Protein AF-A0A1J4SZ22-F1 (afdb_monomer_lite)

Foldseek 3Di:
DDDDDDDPPDPPPPPPPPPPPPPF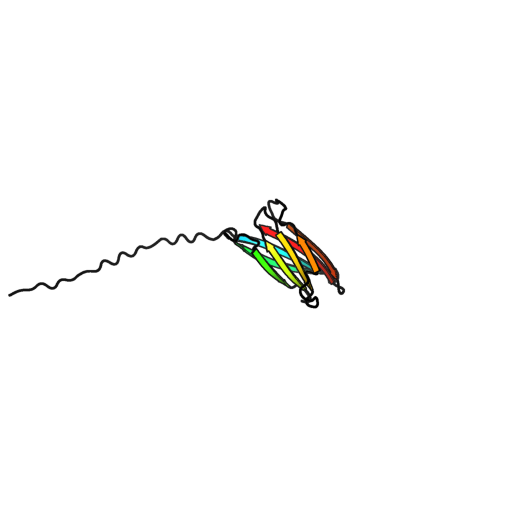DKKKKKKWKAFPVVRDIDIDIDIGGQPDPDPAWDKDWDAHPVRQKIKIWTHPHQQQAIKIFIDGPPPPPDGPWIWDPRRGGDNKHKTWTWDDDPNTTMIMIMTMD

Sequence (129 aa):
MRKIIGFSGFVLVFFTGTVFAFKAKTAKCEVTIEDVLKGTSSRIIHEFSLKSREIGAQKKNFKLPGGDYDCTLSFFGLRRGTALSCEYKQSLGEIFFQSDRSTIKEKKPVNNLSFRHKGAFMNIQTSCR

Secondary structure (DSSP, 8-state):
-------------------------EEEEEEEEEETTTTEEEEEEEEEETT---SS-EEEEEE-TTS-EEEEEEEEETTTEEEEEEEETTSSS-EEEEEE-TT---SS-EEEEEEEETTEEEEEEEEE-

Radius of gyration: 25.48 Å; chains: 1; bounding box: 75×73×34 Å

Structure (mmCIF, N/CA/C/O backbone):
data_AF-A0A1J4SZ22-F1
#
_entry.id   AF-A0A1J4SZ22-F1
#
loop_
_atom_site.group_PDB
_atom_site.id
_atom_site.type_symbol
_atom_site.label_atom_id
_atom_site.label_alt_id
_atom_site.label_comp_id
_atom_site.label_asym_id
_atom_site.label_entity_id
_atom_site.label_seq_id
_atom_site.pdbx_PDB_ins_code
_atom_site.Cartn_x
_atom_site.Cartn_y
_atom_site.Cartn_z
_atom_site.occupancy
_atom_site.B_iso_or_equiv
_atom_site.auth_seq_id
_atom_site.auth_comp_id
_atom_site.auth_asym_id
_atom_site.auth_atom_id
_atom_site.pdbx_PDB_model_num
ATOM 1 N N . MET A 1 1 ? 56.906 -63.221 -16.262 1.00 39.19 1 MET A N 1
ATOM 2 C CA . MET A 1 1 ? 57.796 -62.044 -16.141 1.00 39.19 1 MET A CA 1
ATOM 3 C C . MET A 1 1 ? 56.948 -60.777 -16.244 1.00 39.19 1 MET A C 1
ATOM 5 O O . MET A 1 1 ? 56.157 -60.718 -17.165 1.00 39.19 1 MET A O 1
ATOM 9 N N . ARG A 1 2 ? 57.125 -59.839 -15.290 1.00 36.34 2 ARG A N 1
ATOM 10 C CA . ARG A 1 2 ? 56.856 -58.369 -15.297 1.00 36.34 2 ARG A CA 1
ATOM 11 C C . ARG A 1 2 ? 55.458 -57.867 -15.741 1.00 36.34 2 ARG A C 1
ATOM 13 O O . ARG A 1 2 ? 55.063 -58.067 -16.874 1.00 36.34 2 ARG A O 1
ATOM 20 N N . LYS A 1 3 ? 54.677 -57.300 -14.796 1.00 40.25 3 LYS A N 1
ATOM 21 C CA . LYS A 1 3 ? 54.350 -55.850 -14.610 1.00 40.25 3 LYS A CA 1
ATOM 22 C C . LYS A 1 3 ? 53.708 -55.217 -15.860 1.00 40.25 3 LYS A C 1
ATOM 24 O O . LYS A 1 3 ? 54.296 -55.272 -16.924 1.00 40.25 3 LYS A O 1
ATOM 29 N N . ILE A 1 4 ? 52.537 -54.584 -15.761 1.00 51.53 4 ILE A N 1
ATOM 30 C CA . ILE A 1 4 ? 52.399 -53.152 -15.430 1.00 51.53 4 ILE A CA 1
ATOM 31 C C . ILE A 1 4 ? 51.003 -52.884 -14.834 1.00 51.53 4 ILE A C 1
ATOM 33 O O . ILE A 1 4 ? 49.987 -53.307 -15.375 1.00 51.53 4 ILE A O 1
ATOM 37 N N . ILE A 1 5 ? 50.985 -52.160 -13.714 1.00 51.44 5 ILE A N 1
ATOM 38 C CA . ILE A 1 5 ? 49.801 -51.602 -13.055 1.00 51.44 5 ILE A CA 1
ATOM 39 C C . ILE A 1 5 ? 49.463 -50.298 -13.787 1.00 51.44 5 ILE A C 1
ATOM 41 O O . ILE A 1 5 ? 50.261 -49.362 -13.766 1.00 51.44 5 ILE A O 1
ATOM 45 N N . GLY A 1 6 ? 48.311 -50.243 -14.453 1.00 40.38 6 GLY A N 1
ATOM 46 C CA . GLY A 1 6 ? 47.796 -49.025 -15.076 1.00 40.38 6 GLY A CA 1
ATOM 47 C C . GLY A 1 6 ? 47.039 -48.182 -14.055 1.00 40.38 6 GLY A C 1
ATOM 48 O O . GLY A 1 6 ? 45.864 -48.422 -13.802 1.00 40.38 6 GLY A O 1
ATOM 49 N N . PHE A 1 7 ? 47.713 -47.199 -13.459 1.00 49.28 7 PHE A N 1
ATOM 50 C CA . PHE A 1 7 ? 47.064 -46.120 -12.716 1.00 49.28 7 PHE A CA 1
ATOM 51 C C . PHE A 1 7 ? 46.382 -45.174 -13.717 1.00 49.28 7 PHE A C 1
ATOM 53 O O . PHE A 1 7 ? 47.028 -44.297 -14.289 1.00 49.28 7 PHE A O 1
ATOM 60 N N . SER A 1 8 ? 45.075 -45.328 -13.936 1.00 49.03 8 SER A N 1
ATOM 61 C CA . SER A 1 8 ? 44.267 -44.283 -14.575 1.00 49.03 8 SER A CA 1
ATOM 62 C C . SER A 1 8 ? 43.996 -43.179 -13.556 1.00 49.03 8 SER A C 1
ATOM 64 O O . SER A 1 8 ? 43.037 -43.232 -12.790 1.00 49.03 8 SER A O 1
ATOM 66 N N . GLY A 1 9 ? 44.879 -42.181 -13.534 1.00 46.62 9 GLY A N 1
ATOM 67 C CA . GLY A 1 9 ? 44.643 -40.918 -12.844 1.00 46.62 9 GLY A CA 1
ATOM 68 C C . GLY A 1 9 ? 43.490 -40.173 -13.511 1.00 46.62 9 GLY A C 1
ATOM 69 O O . GLY A 1 9 ? 43.627 -39.667 -14.622 1.00 46.62 9 GLY A O 1
ATOM 70 N N . PHE A 1 10 ? 42.343 -40.121 -12.839 1.00 52.19 10 PHE A N 1
ATOM 71 C CA . PHE A 1 10 ? 41.221 -39.280 -13.234 1.00 52.19 10 PHE A CA 1
ATOM 72 C C . PHE A 1 10 ? 41.565 -37.835 -12.844 1.00 52.19 10 PHE A C 1
ATOM 74 O O . PHE A 1 10 ? 41.549 -37.478 -11.666 1.00 52.19 10 PHE A O 1
ATOM 81 N N . VAL A 1 11 ? 41.951 -37.008 -13.817 1.00 49.25 11 VAL A N 1
ATOM 82 C CA . VAL A 1 11 ? 42.181 -35.574 -13.598 1.00 49.25 11 VAL A CA 1
ATOM 83 C C . VAL A 1 11 ? 40.818 -34.911 -13.410 1.00 49.25 11 VAL A C 1
ATOM 85 O O . VAL A 1 11 ? 40.078 -34.690 -14.366 1.00 49.25 11 VAL A O 1
ATOM 88 N N . LEU A 1 12 ? 40.468 -34.622 -12.157 1.00 43.69 12 LEU A N 1
ATOM 89 C CA . LEU A 1 12 ? 39.279 -33.854 -11.806 1.00 43.69 12 LEU A CA 1
ATOM 90 C C . LEU A 1 12 ? 39.544 -32.383 -12.155 1.00 43.69 12 LEU A C 1
ATOM 92 O O . LEU A 1 12 ? 40.172 -31.647 -11.394 1.00 43.69 12 LEU A O 1
ATOM 96 N N . VAL A 1 13 ? 39.102 -31.955 -13.337 1.00 54.78 13 VAL A N 1
ATOM 97 C CA . VAL A 1 13 ? 39.085 -30.537 -13.706 1.00 54.78 13 VAL A CA 1
ATOM 98 C C . VAL A 1 13 ? 37.987 -29.867 -12.883 1.00 54.78 13 VAL A C 1
ATOM 100 O O . VAL A 1 13 ? 36.814 -29.871 -13.252 1.00 54.78 13 VAL A O 1
ATOM 103 N N . PHE A 1 14 ? 38.367 -29.306 -11.736 1.00 46.22 14 PHE A N 1
ATOM 104 C CA . PHE A 1 14 ? 37.533 -28.355 -11.016 1.00 46.22 14 PHE A CA 1
ATOM 105 C C . PHE A 1 14 ? 37.430 -27.091 -11.870 1.00 46.22 14 PHE A C 1
ATOM 107 O O . PHE A 1 14 ? 38.270 -26.197 -11.790 1.00 46.22 14 PHE A O 1
ATOM 114 N N . PHE A 1 15 ? 36.391 -27.014 -12.700 1.00 53.41 15 PHE A N 1
ATOM 115 C CA . PHE A 1 15 ? 35.911 -25.732 -13.190 1.00 53.41 15 PHE A CA 1
ATOM 116 C C . PHE A 1 15 ? 35.435 -24.947 -11.969 1.00 53.41 15 PHE A C 1
ATOM 118 O O . PHE A 1 15 ? 34.303 -25.097 -11.508 1.00 53.41 15 PHE A O 1
ATOM 125 N N . THR A 1 16 ? 36.319 -24.119 -11.418 1.00 52.81 16 THR A N 1
ATOM 126 C CA . THR A 1 16 ? 35.964 -23.036 -10.508 1.00 52.81 16 THR A CA 1
ATOM 127 C C . THR A 1 16 ? 35.185 -22.009 -11.319 1.00 52.81 16 THR A C 1
ATOM 129 O O . THR A 1 16 ? 35.689 -20.968 -11.730 1.00 52.81 16 THR A O 1
ATOM 132 N N . GLY A 1 17 ? 33.927 -22.347 -11.611 1.00 52.25 17 GLY A N 1
ATOM 133 C CA . GLY A 1 17 ? 32.962 -21.414 -12.150 1.00 52.25 17 GLY A CA 1
ATOM 134 C C . GLY A 1 17 ? 32.877 -20.255 -11.174 1.00 52.25 17 GLY A C 1
ATOM 135 O O . GLY A 1 17 ? 32.339 -20.390 -10.077 1.00 52.25 17 GLY A O 1
ATOM 136 N N . THR A 1 18 ? 33.457 -19.124 -11.555 1.00 53.22 18 THR A N 1
ATOM 137 C CA . THR A 1 18 ? 33.239 -17.843 -10.907 1.00 53.22 18 THR A CA 1
ATOM 138 C C . THR A 1 18 ? 31.755 -17.542 -11.043 1.00 53.22 18 THR A C 1
ATOM 140 O O . THR A 1 18 ? 31.279 -17.024 -12.052 1.00 53.22 18 THR A O 1
ATOM 143 N N . VAL A 1 19 ? 30.986 -17.940 -10.029 1.00 55.50 19 VAL A N 1
ATOM 144 C CA . VAL A 1 19 ? 29.582 -17.571 -9.906 1.00 55.50 19 VAL A CA 1
ATOM 145 C C . VAL A 1 19 ? 29.579 -16.068 -9.671 1.00 55.50 19 VAL A C 1
ATOM 147 O O . VAL A 1 19 ? 29.681 -15.595 -8.541 1.00 55.50 19 VAL A O 1
ATOM 150 N N . PHE A 1 20 ? 29.525 -15.295 -10.755 1.00 50.59 20 PHE A N 1
ATOM 151 C CA . PHE A 1 20 ? 29.211 -13.880 -10.691 1.00 50.59 20 PHE A CA 1
ATOM 152 C C . PHE A 1 20 ? 27.820 -13.781 -10.069 1.00 50.59 20 PHE A C 1
ATOM 154 O O . PHE A 1 20 ? 26.799 -13.932 -10.740 1.00 50.59 20 PHE A O 1
ATOM 161 N N . ALA A 1 21 ? 27.777 -13.575 -8.753 1.00 51.88 21 ALA A N 1
ATOM 162 C CA . ALA A 1 21 ? 26.568 -13.271 -8.016 1.00 51.88 21 ALA A CA 1
ATOM 163 C C . ALA A 1 21 ? 26.084 -11.890 -8.473 1.00 51.88 21 ALA A C 1
ATOM 165 O O . ALA A 1 21 ? 26.355 -10.862 -7.852 1.00 51.88 21 ALA A O 1
ATOM 166 N N . PHE A 1 22 ? 25.392 -11.847 -9.611 1.00 58.41 22 PHE A N 1
ATOM 167 C CA . PHE A 1 22 ? 24.721 -10.653 -10.091 1.00 58.41 22 PHE A CA 1
ATOM 168 C C . PHE A 1 22 ? 23.612 -10.308 -9.099 1.00 58.41 22 PHE A C 1
ATOM 170 O O . PHE A 1 22 ? 22.475 -10.750 -9.285 1.00 58.41 22 PHE A O 1
ATOM 177 N N . LYS A 1 23 ? 23.918 -9.494 -8.074 1.00 59.91 23 LYS A N 1
ATOM 178 C CA . LYS A 1 23 ? 22.909 -8.933 -7.164 1.00 59.91 23 LYS A CA 1
ATOM 179 C C . LYS A 1 23 ? 21.722 -8.461 -8.002 1.00 59.91 23 LYS A C 1
ATOM 181 O O . LYS A 1 23 ? 21.862 -7.658 -8.935 1.00 59.91 23 LYS A O 1
ATOM 186 N N . ALA A 1 24 ? 20.562 -9.063 -7.763 1.00 69.00 24 ALA A N 1
ATOM 187 C CA . ALA A 1 24 ? 19.344 -8.639 -8.422 1.00 69.00 24 ALA A CA 1
ATOM 188 C C . ALA A 1 24 ? 19.084 -7.192 -8.003 1.00 69.00 24 ALA A C 1
ATOM 190 O O . ALA A 1 24 ? 19.152 -6.866 -6.821 1.00 69.00 24 ALA A O 1
ATOM 191 N N . LYS A 1 25 ? 18.857 -6.308 -8.980 1.00 85.12 25 LYS A N 1
ATOM 192 C CA . LYS A 1 25 ? 18.465 -4.937 -8.665 1.00 85.12 25 LYS A CA 1
ATOM 193 C C . LYS A 1 25 ? 17.073 -5.011 -8.038 1.00 85.12 25 LYS A C 1
ATOM 195 O O . LYS A 1 25 ? 16.195 -5.657 -8.614 1.00 85.12 25 LYS A O 1
ATOM 200 N N . THR A 1 26 ? 16.887 -4.382 -6.887 1.00 90.19 26 THR A N 1
ATOM 201 C CA . THR A 1 26 ? 15.594 -4.298 -6.204 1.00 90.19 26 THR A CA 1
ATOM 202 C C . THR A 1 26 ? 15.106 -2.854 -6.183 1.00 90.19 26 THR A C 1
ATOM 204 O O . THR A 1 26 ? 15.912 -1.926 -6.210 1.00 90.19 26 THR A O 1
ATOM 207 N N . ALA A 1 27 ? 13.788 -2.677 -6.176 1.00 91.12 27 ALA A N 1
ATOM 208 C CA . ALA A 1 27 ? 13.138 -1.424 -5.823 1.00 91.12 27 ALA A CA 1
ATOM 209 C C . ALA A 1 27 ? 12.684 -1.504 -4.368 1.00 91.12 27 ALA A C 1
ATOM 211 O O . ALA A 1 27 ? 12.167 -2.535 -3.930 1.00 91.12 27 ALA A O 1
ATOM 212 N N . LYS A 1 28 ? 12.858 -0.412 -3.628 1.00 95.06 28 LYS A N 1
ATOM 213 C CA . LYS A 1 28 ? 12.358 -0.266 -2.262 1.00 95.06 28 LYS A CA 1
ATOM 214 C C . LYS A 1 28 ? 11.146 0.644 -2.290 1.00 95.06 28 LYS A C 1
ATOM 216 O O . LYS A 1 28 ? 11.267 1.818 -2.633 1.00 95.06 28 LYS A O 1
ATOM 221 N N . CYS A 1 29 ? 10.001 0.093 -1.918 1.00 94.94 29 CYS A N 1
ATOM 222 C CA . CYS A 1 29 ? 8.762 0.827 -1.752 1.00 94.94 29 CYS A CA 1
ATOM 223 C C . CYS A 1 29 ? 8.480 1.018 -0.268 1.00 94.94 29 CYS A C 1
ATOM 225 O O . CYS A 1 29 ? 8.353 0.059 0.491 1.00 94.94 29 CYS A O 1
ATOM 227 N N . GLU A 1 30 ? 8.396 2.269 0.137 1.00 97.50 30 GLU A N 1
ATOM 228 C CA . GLU A 1 30 ? 7.974 2.671 1.467 1.00 97.50 30 GLU A CA 1
ATOM 229 C C . GLU A 1 30 ? 6.468 2.884 1.474 1.00 97.50 30 GLU A C 1
ATOM 231 O O . GLU A 1 30 ? 5.946 3.509 0.554 1.00 97.50 30 GLU A O 1
ATOM 236 N N . VAL A 1 31 ? 5.796 2.362 2.496 1.00 97.62 31 VAL A N 1
ATOM 237 C CA . VAL A 1 31 ? 4.381 2.581 2.789 1.00 97.62 31 VAL A CA 1
ATOM 238 C C . VAL A 1 31 ? 4.297 3.314 4.120 1.00 97.62 31 VAL A C 1
ATOM 240 O O . VAL A 1 31 ? 4.710 2.775 5.146 1.00 97.62 31 VAL A O 1
ATOM 243 N N . THR A 1 32 ? 3.762 4.524 4.105 1.00 97.50 32 THR A N 1
ATOM 244 C CA . THR A 1 32 ? 3.472 5.319 5.297 1.00 97.50 32 THR A CA 1
ATOM 245 C C . THR A 1 32 ? 1.974 5.285 5.533 1.00 97.50 32 THR A C 1
ATOM 247 O O . THR A 1 32 ? 1.199 5.539 4.614 1.00 97.50 32 THR A O 1
ATOM 250 N N . ILE A 1 33 ? 1.573 4.943 6.752 1.00 97.44 33 ILE A N 1
ATOM 251 C CA . ILE A 1 33 ? 0.177 4.810 7.161 1.00 97.44 33 ILE A CA 1
ATOM 252 C C . ILE A 1 33 ? -0.046 5.748 8.336 1.00 97.44 33 ILE A C 1
ATOM 254 O O . ILE A 1 33 ? 0.637 5.638 9.353 1.00 97.44 33 ILE A O 1
ATOM 258 N N . GLU A 1 34 ? -1.012 6.639 8.209 1.00 96.81 34 GLU A N 1
ATOM 259 C CA . GLU A 1 34 ? -1.436 7.566 9.247 1.00 96.81 34 GLU A CA 1
ATOM 260 C C . GLU A 1 34 ? -2.903 7.293 9.597 1.00 96.81 34 GLU A C 1
ATOM 262 O O . GLU A 1 34 ? -3.767 7.285 8.720 1.00 96.81 34 GLU A O 1
ATOM 267 N N . ASP A 1 35 ? -3.171 7.072 10.884 1.00 94.38 35 ASP A N 1
ATOM 268 C CA . ASP A 1 35 ? -4.517 7.113 11.459 1.00 94.38 35 ASP A CA 1
ATOM 269 C C . ASP A 1 35 ? -4.733 8.525 12.006 1.00 94.38 35 ASP A C 1
ATOM 271 O O . ASP A 1 35 ? -4.210 8.889 13.064 1.00 94.38 35 ASP A O 1
ATOM 275 N N . VAL A 1 36 ? -5.484 9.328 11.254 1.00 93.88 36 VAL A N 1
ATOM 276 C CA . VAL A 1 36 ? -5.678 10.759 11.520 1.00 93.88 36 VAL A CA 1
ATOM 277 C C . VAL A 1 36 ? -6.426 10.982 12.832 1.00 93.88 36 VAL A C 1
ATOM 279 O O . VAL A 1 36 ? -6.166 11.952 13.536 1.00 93.88 36 VAL A O 1
ATOM 282 N N . LEU A 1 37 ? -7.347 10.082 13.187 1.00 92.00 37 LEU A N 1
ATOM 283 C CA . LEU A 1 37 ? -8.161 10.233 14.395 1.00 92.00 37 LEU A CA 1
ATOM 284 C C . LEU A 1 37 ? -7.381 9.866 15.655 1.00 92.00 37 LEU A C 1
ATOM 286 O O . LEU A 1 37 ? -7.625 10.441 16.712 1.00 92.00 37 LEU A O 1
ATOM 290 N N . LYS A 1 38 ? -6.440 8.925 15.547 1.00 91.88 38 LYS A N 1
ATOM 291 C CA . LYS A 1 38 ? -5.579 8.526 16.668 1.00 91.88 38 LYS A CA 1
ATOM 292 C C . LYS A 1 38 ? -4.262 9.296 16.725 1.00 91.88 38 LYS A C 1
ATOM 294 O O . LYS A 1 38 ? -3.531 9.152 17.699 1.00 91.88 38 LYS A O 1
ATOM 299 N N . GLY A 1 39 ? -3.936 10.071 15.689 1.00 92.44 39 GLY A N 1
ATOM 300 C CA . GLY A 1 39 ? -2.656 10.769 15.571 1.00 92.44 39 GLY A CA 1
ATOM 301 C C . GLY A 1 39 ? -1.458 9.817 15.500 1.00 92.44 39 GLY A C 1
ATOM 302 O O . GLY A 1 39 ? -0.349 10.190 15.875 1.00 92.44 39 GLY A O 1
ATOM 303 N N . THR A 1 40 ? -1.668 8.570 15.069 1.00 93.12 40 THR A N 1
ATOM 304 C CA . THR A 1 40 ? -0.604 7.559 15.004 1.00 93.12 40 THR A CA 1
ATOM 305 C C . THR A 1 40 ? -0.108 7.389 13.580 1.00 93.12 40 THR A C 1
ATOM 307 O O . THR A 1 40 ? -0.911 7.294 12.653 1.00 93.12 40 THR A O 1
ATOM 310 N N . SER A 1 41 ? 1.208 7.259 13.414 1.00 94.62 41 SER A N 1
ATOM 311 C CA . SER A 1 41 ? 1.838 6.969 12.127 1.00 94.62 41 SER A CA 1
ATOM 312 C C . SER A 1 41 ? 2.694 5.708 12.207 1.00 94.62 41 SER A C 1
ATOM 314 O O . SER A 1 41 ? 3.337 5.434 13.221 1.00 94.62 41 SER 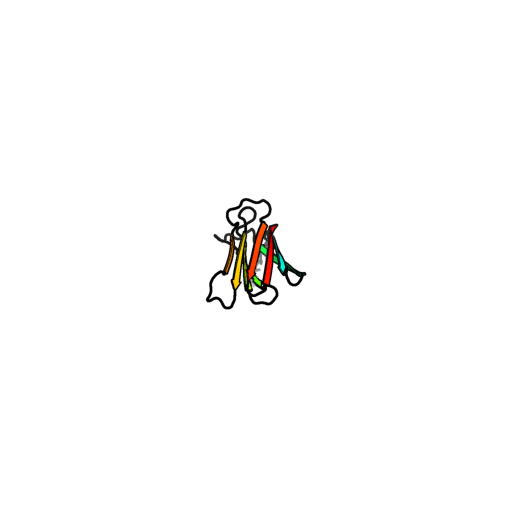A O 1
ATOM 316 N N . SER A 1 42 ? 2.704 4.931 11.130 1.00 95.12 42 SER A N 1
ATOM 317 C CA . SER A 1 42 ? 3.533 3.739 10.980 1.00 95.12 42 SER A CA 1
ATOM 318 C C . SER A 1 42 ? 4.128 3.667 9.579 1.00 95.12 42 SER A C 1
ATOM 320 O O . SER A 1 42 ? 3.602 4.244 8.625 1.00 95.12 42 SER A O 1
ATOM 322 N N . ARG A 1 43 ? 5.254 2.961 9.459 1.00 96.44 43 ARG A N 1
ATOM 323 C CA . ARG A 1 43 ? 6.012 2.844 8.215 1.00 96.44 43 ARG A CA 1
ATOM 324 C C . ARG A 1 43 ? 6.395 1.396 7.956 1.00 96.44 43 ARG A C 1
ATOM 326 O O . ARG A 1 43 ? 6.911 0.719 8.841 1.00 96.44 43 ARG A O 1
ATOM 333 N N . ILE A 1 44 ? 6.184 0.948 6.724 1.00 96.19 44 ILE A N 1
ATOM 334 C CA . ILE A 1 44 ? 6.497 -0.399 6.247 1.00 96.19 44 ILE A CA 1
ATOM 335 C C . ILE A 1 44 ? 7.386 -0.272 5.011 1.00 96.19 44 ILE A C 1
ATOM 337 O O . ILE A 1 44 ? 7.188 0.609 4.177 1.00 96.19 44 ILE A O 1
ATOM 341 N N . ILE A 1 45 ? 8.386 -1.144 4.885 1.00 97.06 45 ILE A N 1
ATOM 342 C CA . ILE A 1 45 ? 9.262 -1.186 3.712 1.00 97.06 45 ILE A CA 1
ATOM 343 C C . ILE A 1 45 ? 9.074 -2.526 3.009 1.00 97.06 45 ILE A C 1
ATOM 345 O O . ILE A 1 45 ? 9.229 -3.590 3.605 1.00 97.06 45 ILE A O 1
ATOM 349 N N . HIS A 1 46 ? 8.772 -2.460 1.718 1.00 96.25 46 HIS A N 1
ATOM 350 C CA . HIS A 1 46 ? 8.669 -3.605 0.831 1.00 96.25 46 HIS A CA 1
ATOM 351 C C . HIS A 1 46 ? 9.762 -3.552 -0.232 1.00 96.25 46 HIS A C 1
ATOM 353 O O . HIS A 1 46 ? 9.989 -2.518 -0.860 1.00 96.25 46 HIS A O 1
ATOM 359 N N . GLU A 1 47 ? 10.424 -4.683 -0.457 1.00 94.56 47 GLU A N 1
ATOM 360 C CA . GLU A 1 47 ? 11.394 -4.832 -1.539 1.00 94.56 47 GLU A CA 1
ATOM 361 C C . GLU A 1 47 ? 10.787 -5.644 -2.691 1.00 94.56 47 GLU A C 1
ATOM 363 O O . GLU A 1 47 ? 10.166 -6.692 -2.480 1.00 94.56 47 GLU A O 1
ATOM 368 N N . PHE A 1 48 ? 10.974 -5.140 -3.911 1.00 91.81 48 PHE A N 1
ATOM 369 C CA . PHE A 1 48 ? 10.499 -5.725 -5.163 1.00 91.81 48 PHE A CA 1
ATOM 370 C C . PHE A 1 48 ? 11.672 -6.001 -6.098 1.00 91.81 48 PHE A C 1
ATOM 372 O O . PHE A 1 48 ? 12.633 -5.234 -6.142 1.00 91.81 48 PHE A O 1
ATOM 379 N N . SER A 1 49 ? 11.606 -7.070 -6.886 1.00 89.69 49 SER A N 1
ATOM 380 C CA . SER A 1 49 ? 12.660 -7.393 -7.849 1.00 89.69 49 SER A CA 1
ATOM 381 C C . SER A 1 49 ? 12.474 -6.589 -9.136 1.00 89.69 49 SER A C 1
ATOM 383 O O . SER A 1 49 ? 11.425 -6.656 -9.767 1.00 89.69 49 SER A O 1
ATOM 385 N N . LEU A 1 50 ? 13.499 -5.864 -9.592 1.00 84.50 50 LEU A N 1
ATOM 386 C CA . LEU A 1 50 ? 13.458 -5.172 -10.892 1.00 84.50 50 LEU A CA 1
ATOM 387 C C . LEU A 1 50 ? 13.753 -6.100 -12.070 1.00 84.50 50 LEU A C 1
ATOM 389 O O . LEU A 1 50 ? 13.498 -5.742 -13.215 1.00 84.50 50 LEU A O 1
ATOM 393 N N . LYS A 1 51 ? 14.328 -7.274 -11.798 1.00 71.44 51 LYS A N 1
ATOM 394 C CA . LYS A 1 51 ? 14.686 -8.266 -12.819 1.00 71.44 51 LYS A CA 1
ATOM 395 C C . LYS A 1 51 ? 13.559 -9.256 -13.104 1.00 71.44 51 LYS A C 1
ATOM 397 O O . LYS A 1 51 ? 13.769 -10.178 -13.889 1.00 71.44 51 LYS A O 1
ATOM 402 N N . SER A 1 52 ? 12.410 -9.111 -12.444 1.00 60.81 52 SER A N 1
ATOM 403 C CA . SER A 1 52 ? 11.302 -10.032 -12.651 1.00 60.81 52 SER A CA 1
ATOM 404 C C . SER A 1 52 ? 10.857 -9.969 -14.114 1.00 60.81 52 SER A C 1
ATOM 406 O O . SER A 1 52 ? 10.428 -8.921 -14.592 1.00 60.81 52 SER A O 1
ATOM 408 N N . ARG A 1 53 ? 10.990 -11.092 -14.833 1.00 59.72 53 ARG A N 1
ATOM 409 C CA . ARG A 1 53 ? 10.364 -11.302 -16.150 1.00 59.72 53 ARG A CA 1
ATOM 410 C C . ARG A 1 53 ? 8.847 -11.506 -16.022 1.00 59.72 53 ARG A C 1
ATOM 412 O O . ARG A 1 53 ? 8.209 -11.846 -17.012 1.00 59.72 53 ARG A O 1
ATOM 419 N N . GLU A 1 54 ? 8.278 -11.353 -14.822 1.00 60.12 54 GLU A N 1
ATOM 420 C CA . GLU A 1 54 ? 6.843 -11.474 -14.603 1.00 60.12 54 GLU A CA 1
ATOM 421 C C . GLU A 1 54 ? 6.091 -10.476 -15.478 1.00 60.12 54 GLU A C 1
ATOM 423 O O . GLU A 1 54 ? 6.272 -9.257 -15.414 1.00 60.12 54 GLU A O 1
ATOM 428 N N . ILE A 1 55 ? 5.214 -11.032 -16.304 1.00 64.12 55 ILE A N 1
ATOM 429 C CA . ILE A 1 55 ? 4.242 -10.301 -17.098 1.00 64.12 55 ILE A CA 1
ATOM 430 C C . ILE A 1 55 ? 3.124 -9.896 -16.126 1.00 64.12 55 ILE A C 1
ATOM 432 O O . ILE A 1 55 ? 2.090 -10.547 -16.050 1.00 64.12 55 ILE A O 1
ATOM 436 N N . GLY A 1 56 ? 3.362 -8.886 -15.285 1.00 79.44 56 GLY A N 1
ATOM 437 C CA . GLY A 1 56 ? 2.375 -8.462 -14.290 1.00 79.44 56 GLY A CA 1
ATOM 438 C C . GLY A 1 56 ? 2.920 -7.576 -13.173 1.00 79.44 56 GLY A C 1
ATOM 439 O O . GLY A 1 56 ? 4.088 -7.188 -13.169 1.00 79.44 56 GLY A O 1
ATOM 440 N N . ALA A 1 57 ? 2.040 -7.239 -12.228 1.00 88.94 57 ALA A N 1
ATOM 441 C CA . ALA A 1 57 ? 2.410 -6.522 -11.014 1.00 88.94 57 ALA A CA 1
ATOM 442 C C . ALA A 1 57 ? 2.910 -7.491 -9.941 1.00 88.94 57 ALA A C 1
ATOM 444 O O . ALA A 1 57 ? 2.245 -8.480 -9.634 1.00 88.94 57 ALA A O 1
ATOM 445 N N . GLN A 1 58 ? 4.026 -7.152 -9.303 1.00 92.94 58 GLN A N 1
ATOM 446 C CA . GLN A 1 58 ? 4.437 -7.807 -8.066 1.00 92.94 58 GLN A CA 1
ATOM 447 C C . GLN A 1 58 ? 3.604 -7.258 -6.910 1.00 92.94 58 GLN A C 1
ATOM 449 O O . GLN A 1 58 ? 3.419 -6.046 -6.806 1.00 92.94 58 GLN A O 1
ATOM 454 N N . LYS A 1 59 ? 3.121 -8.126 -6.021 1.00 94.38 59 LYS A N 1
ATOM 455 C CA . LYS A 1 59 ? 2.212 -7.740 -4.933 1.00 94.38 59 LYS A CA 1
ATOM 456 C C . LYS A 1 59 ? 2.842 -7.973 -3.563 1.00 94.38 59 LYS A C 1
ATOM 458 O O . LYS A 1 59 ? 3.536 -8.969 -3.352 1.00 94.38 59 LYS A O 1
ATOM 463 N N . LYS A 1 60 ? 2.588 -7.065 -2.623 1.00 96.38 60 LYS A N 1
ATOM 464 C CA . LYS A 1 60 ? 2.921 -7.219 -1.200 1.00 96.38 60 LYS A CA 1
ATOM 465 C C . LYS A 1 60 ? 1.715 -6.841 -0.356 1.00 96.38 60 LYS A C 1
ATOM 467 O O . LYS A 1 60 ? 1.138 -5.778 -0.561 1.00 96.38 60 LYS A O 1
ATOM 472 N N . ASN A 1 61 ? 1.363 -7.716 0.579 1.00 95.94 61 ASN A N 1
ATOM 473 C CA . ASN A 1 61 ? 0.239 -7.508 1.481 1.00 95.94 61 ASN A CA 1
ATOM 474 C C . ASN A 1 61 ? 0.726 -6.953 2.819 1.00 95.94 61 ASN A C 1
ATOM 476 O O . ASN A 1 61 ? 1.791 -7.340 3.306 1.00 95.94 61 ASN A O 1
ATOM 480 N N . PHE A 1 62 ? -0.069 -6.074 3.416 1.00 95.75 62 PHE A N 1
ATOM 481 C CA . PHE A 1 62 ? 0.163 -5.504 4.737 1.00 95.75 62 PHE A CA 1
ATOM 482 C C . PHE A 1 62 ? -1.172 -5.213 5.428 1.00 95.75 62 PHE A C 1
ATOM 484 O O . PHE A 1 62 ? -2.211 -5.117 4.783 1.00 95.75 62 PHE A O 1
ATOM 491 N N . LYS A 1 63 ? -1.148 -5.089 6.755 1.00 94.25 63 LYS A N 1
ATOM 492 C CA . LYS A 1 63 ? -2.336 -4.790 7.566 1.00 94.25 63 LYS A CA 1
ATOM 493 C C . LYS A 1 63 ? -2.284 -3.353 8.051 1.00 94.25 63 LYS A C 1
ATOM 495 O O . LYS A 1 63 ? -1.202 -2.854 8.360 1.00 94.25 63 LYS A O 1
ATOM 500 N N . LEU A 1 64 ? -3.444 -2.712 8.157 1.00 92.56 64 LEU A N 1
ATOM 501 C CA . LEU A 1 64 ? -3.537 -1.400 8.796 1.00 92.56 64 LEU A CA 1
ATOM 502 C C . LEU A 1 64 ? -3.564 -1.522 10.326 1.00 92.56 64 LEU A C 1
ATOM 504 O O . LEU A 1 64 ? -3.972 -2.565 10.853 1.00 92.56 64 LEU A O 1
ATOM 508 N N . PRO A 1 65 ? -3.176 -0.460 11.056 1.00 87.62 65 PRO A N 1
ATOM 509 C CA . PRO A 1 65 ? -3.388 -0.374 12.495 1.00 87.62 65 PRO A CA 1
ATOM 510 C C . PRO A 1 65 ? -4.843 -0.688 12.870 1.00 87.62 65 PRO A C 1
ATOM 512 O O . PRO A 1 65 ? -5.781 -0.218 12.231 1.00 87.62 65 PRO A O 1
ATOM 515 N N . GLY A 1 66 ? -5.035 -1.520 13.895 1.00 85.75 66 GLY A N 1
ATOM 516 C CA . GLY A 1 66 ? -6.352 -2.043 14.283 1.00 85.75 66 GLY A CA 1
ATOM 517 C C . GLY A 1 66 ? -6.763 -3.336 13.569 1.00 85.75 66 GLY A C 1
ATOM 518 O O . GLY A 1 66 ? -7.654 -4.024 14.046 1.00 85.75 66 GLY A O 1
ATOM 519 N N . GLY A 1 67 ? -6.087 -3.726 12.481 1.00 87.44 67 GLY A N 1
ATOM 520 C CA . GLY A 1 67 ? -6.201 -5.062 11.888 1.00 87.44 67 GLY A CA 1
ATOM 521 C C . GLY A 1 67 ? -7.506 -5.365 11.147 1.00 87.44 67 GLY A C 1
ATOM 522 O O . GLY A 1 67 ? -7.659 -6.488 10.672 1.00 87.44 67 GLY A O 1
ATOM 523 N N . ASP A 1 68 ? -8.408 -4.397 11.015 1.00 90.81 68 ASP A N 1
ATOM 524 C CA . ASP A 1 68 ? -9.702 -4.526 10.328 1.00 90.81 68 ASP A CA 1
ATOM 525 C C . ASP A 1 68 ? -9.592 -4.561 8.794 1.00 90.81 68 ASP A C 1
ATOM 527 O O . ASP A 1 68 ? -10.520 -5.000 8.112 1.00 90.81 68 ASP A O 1
ATOM 531 N N . TYR A 1 69 ? -8.456 -4.110 8.258 1.00 92.44 69 TYR A N 1
ATOM 532 C CA . TYR A 1 69 ? -8.217 -3.991 6.825 1.00 92.44 69 TYR A CA 1
ATOM 533 C C . TYR A 1 69 ? -6.967 -4.762 6.411 1.00 92.44 69 TYR A C 1
ATOM 535 O O . TYR A 1 69 ? -5.907 -4.615 7.035 1.00 92.44 69 TYR A O 1
ATOM 543 N N . ASP A 1 70 ? -7.094 -5.529 5.333 1.00 93.69 70 ASP A N 1
ATOM 544 C CA . ASP A 1 70 ? -5.975 -6.137 4.622 1.00 93.69 70 ASP A CA 1
ATOM 545 C C . ASP A 1 70 ? -5.726 -5.328 3.343 1.00 93.69 70 ASP A C 1
ATOM 547 O O . ASP A 1 70 ? -6.627 -5.107 2.537 1.00 93.69 70 ASP A O 1
ATOM 551 N N . CYS A 1 71 ? -4.504 -4.832 3.170 1.00 95.38 71 CYS A N 1
ATOM 552 C CA . CYS A 1 71 ? -4.127 -3.994 2.041 1.00 95.38 71 CYS A CA 1
ATOM 553 C C . CYS A 1 71 ? -3.068 -4.669 1.173 1.00 95.38 71 CYS A C 1
ATOM 555 O O . CYS A 1 71 ? -2.225 -5.429 1.654 1.00 95.38 71 CYS A O 1
ATOM 557 N N . THR A 1 72 ? -3.067 -4.327 -0.110 1.00 96.19 72 THR A N 1
ATOM 558 C CA . THR A 1 72 ? -2.106 -4.795 -1.102 1.00 96.19 72 THR A CA 1
ATOM 559 C C . THR A 1 72 ? -1.468 -3.605 -1.802 1.00 96.19 72 THR A C 1
ATOM 561 O O . THR A 1 72 ? -2.150 -2.754 -2.371 1.00 96.19 72 THR A O 1
ATOM 564 N N . LEU A 1 73 ? -0.136 -3.583 -1.821 1.00 96.56 73 LEU A N 1
ATOM 565 C CA . LEU A 1 73 ? 0.652 -2.758 -2.727 1.00 96.56 73 LEU A CA 1
ATOM 566 C C . LEU A 1 73 ? 1.031 -3.588 -3.955 1.00 96.56 73 LEU A C 1
ATOM 568 O O . LEU A 1 73 ? 1.751 -4.581 -3.847 1.00 96.56 73 LEU A O 1
ATOM 572 N N . SER A 1 74 ? 0.577 -3.147 -5.123 1.00 94.81 74 SER A N 1
ATOM 573 C CA . SER A 1 74 ? 0.955 -3.687 -6.427 1.00 94.81 74 SER A CA 1
ATOM 574 C C . SER A 1 74 ? 2.006 -2.787 -7.078 1.00 94.81 74 SER A C 1
ATOM 576 O O . SER A 1 74 ? 1.779 -1.593 -7.263 1.00 94.81 74 SER A O 1
ATOM 578 N N . PHE A 1 75 ? 3.152 -3.354 -7.445 1.00 92.69 75 PHE A N 1
ATOM 579 C CA . PHE A 1 75 ? 4.269 -2.672 -8.093 1.00 92.69 75 PHE A CA 1
ATOM 580 C C . PHE A 1 75 ? 4.446 -3.175 -9.527 1.00 92.69 75 PHE A C 1
ATOM 582 O O . PHE A 1 75 ? 4.704 -4.357 -9.755 1.00 92.69 75 PHE A O 1
ATOM 589 N N . PHE A 1 76 ? 4.341 -2.265 -10.496 1.00 89.19 76 PHE A N 1
ATOM 590 C CA . PHE A 1 76 ? 4.418 -2.586 -11.928 1.00 89.19 76 PHE A CA 1
ATOM 591 C C . PHE A 1 76 ? 5.808 -2.318 -12.523 1.00 89.19 76 PHE A C 1
ATOM 593 O O . PHE A 1 76 ? 6.088 -2.692 -13.663 1.00 89.19 76 PHE A O 1
ATOM 600 N N . GLY A 1 77 ? 6.683 -1.655 -11.763 1.00 86.81 77 GLY A N 1
ATOM 601 C CA . GLY A 1 77 ? 8.024 -1.259 -12.177 1.00 86.81 77 GLY A CA 1
ATOM 602 C C . GLY A 1 77 ? 8.298 0.225 -11.942 1.00 86.81 77 GLY A C 1
ATOM 603 O O . GLY A 1 77 ? 7.390 1.058 -11.885 1.00 86.81 77 GLY A O 1
ATOM 604 N N . LEU A 1 78 ? 9.580 0.587 -11.865 1.00 81.69 78 LEU A N 1
ATOM 605 C CA . LEU A 1 78 ? 9.981 1.994 -11.903 1.00 81.69 78 LEU A CA 1
ATOM 606 C C . LEU A 1 78 ? 9.525 2.579 -13.250 1.00 81.69 78 LEU A C 1
ATOM 608 O O . LEU A 1 78 ? 9.808 1.996 -14.295 1.00 81.69 78 LEU A O 1
ATOM 612 N N . ARG A 1 79 ? 8.809 3.713 -13.232 1.00 83.19 79 ARG A N 1
ATOM 613 C CA . ARG A 1 79 ? 8.126 4.338 -14.393 1.00 83.19 79 ARG A CA 1
ATOM 614 C C . ARG A 1 79 ? 6.864 3.648 -14.914 1.00 83.19 79 ARG A C 1
ATOM 616 O O . ARG A 1 79 ? 6.303 4.124 -15.898 1.00 83.19 79 ARG A O 1
ATOM 623 N N . ARG A 1 80 ? 6.417 2.565 -14.277 1.00 84.75 80 ARG A N 1
ATOM 624 C CA . ARG A 1 80 ? 5.131 1.907 -14.567 1.00 84.75 80 ARG A CA 1
ATOM 625 C C . ARG A 1 80 ? 4.133 2.053 -13.418 1.00 84.75 80 ARG A C 1
ATOM 627 O O . ARG A 1 80 ? 3.040 1.527 -13.502 1.00 84.75 80 ARG A O 1
ATOM 634 N N . GLY A 1 81 ? 4.498 2.760 -12.353 1.00 88.56 81 GLY A N 1
ATOM 635 C CA . GLY A 1 81 ? 3.566 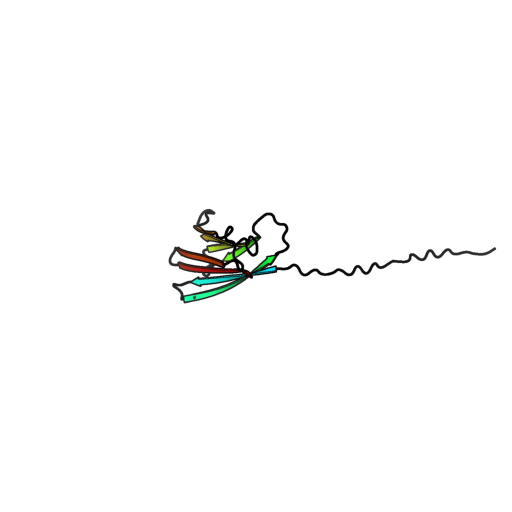3.099 -11.288 1.00 88.56 81 GLY A CA 1
ATOM 636 C C . GLY A 1 81 ? 3.299 1.978 -10.280 1.00 88.56 81 GLY A C 1
ATOM 637 O O . GLY A 1 81 ? 3.950 0.925 -10.262 1.00 88.56 81 GLY A O 1
ATOM 638 N N . THR A 1 82 ? 2.333 2.251 -9.408 1.00 92.44 82 THR A N 1
ATOM 639 C CA . THR A 1 82 ? 1.864 1.362 -8.341 1.00 92.44 82 THR A CA 1
ATOM 640 C C . THR A 1 82 ? 0.346 1.427 -8.223 1.00 92.44 82 THR A C 1
ATOM 642 O O . THR A 1 82 ? -0.268 2.424 -8.598 1.00 92.44 82 THR A O 1
ATOM 645 N N . ALA A 1 83 ? -0.262 0.395 -7.649 1.00 94.19 83 ALA A N 1
ATOM 646 C CA . ALA A 1 83 ? -1.653 0.424 -7.209 1.00 94.19 83 ALA A CA 1
ATOM 647 C C . ALA A 1 83 ? -1.741 0.026 -5.733 1.00 94.19 83 ALA A C 1
ATOM 649 O O . ALA A 1 83 ? -0.993 -0.839 -5.274 1.00 94.19 83 ALA A O 1
ATOM 650 N N . LEU A 1 84 ? -2.647 0.665 -5.004 1.00 95.62 84 LEU A N 1
ATOM 651 C CA . LEU A 1 84 ? -2.979 0.367 -3.619 1.00 95.62 84 LEU A CA 1
ATOM 652 C C . LEU A 1 84 ? -4.436 -0.057 -3.550 1.00 95.62 84 LEU A C 1
ATOM 654 O O . LEU A 1 84 ? -5.302 0.638 -4.078 1.00 95.62 84 LEU A O 1
ATOM 658 N N . SER A 1 85 ? -4.704 -1.163 -2.874 1.00 95.25 85 SER A N 1
ATOM 659 C CA . SER A 1 85 ? -6.059 -1.615 -2.574 1.00 95.25 85 SER A CA 1
ATOM 660 C C . SER A 1 85 ? -6.149 -2.027 -1.115 1.00 95.25 85 SER A C 1
ATOM 662 O O . SER A 1 85 ? -5.201 -2.608 -0.592 1.00 95.25 85 SER A O 1
ATOM 664 N N . CYS A 1 86 ? -7.272 -1.746 -0.468 1.00 94.00 86 CYS A N 1
ATOM 665 C CA . CYS A 1 86 ? -7.570 -2.192 0.885 1.00 94.00 86 CYS A CA 1
ATOM 666 C C . CYS A 1 86 ? -8.960 -2.821 0.927 1.00 94.00 86 CYS A C 1
ATOM 668 O O . CYS A 1 86 ? -9.933 -2.267 0.410 1.00 94.00 86 CYS A O 1
ATOM 670 N N . GLU A 1 87 ? -9.031 -3.979 1.564 1.00 92.81 87 GLU A N 1
ATOM 671 C CA . GLU A 1 87 ? -10.232 -4.770 1.766 1.00 92.81 87 GLU A CA 1
ATOM 672 C C . GLU A 1 87 ? -10.597 -4.752 3.248 1.00 92.81 87 GLU A C 1
ATOM 674 O O . GLU A 1 87 ? -9.734 -4.880 4.120 1.00 92.81 87 GLU A O 1
ATOM 679 N N . TYR A 1 88 ? -11.882 -4.560 3.536 1.00 91.12 88 TYR A N 1
ATOM 680 C CA . TYR A 1 88 ? -12.403 -4.672 4.890 1.00 91.12 88 TYR A CA 1
ATOM 681 C C . TYR A 1 88 ? -12.745 -6.134 5.165 1.00 91.12 88 TYR A C 1
ATOM 683 O O . TYR A 1 88 ? -13.557 -6.708 4.454 1.00 91.12 88 TYR A O 1
ATOM 691 N N . LYS A 1 89 ? -12.187 -6.731 6.222 1.00 87.12 89 LYS A N 1
ATOM 692 C CA . LYS A 1 89 ? -12.280 -8.184 6.477 1.00 87.12 89 LYS A CA 1
ATOM 693 C C . LYS A 1 89 ? -13.686 -8.758 6.623 1.00 87.12 89 LYS A C 1
ATOM 695 O O . LYS A 1 89 ? -13.852 -9.970 6.553 1.00 87.12 89 LYS A O 1
ATOM 700 N N . GLN A 1 90 ? -14.671 -7.917 6.929 1.00 84.88 90 GLN A N 1
ATOM 701 C CA . GLN A 1 90 ? -16.065 -8.351 7.049 1.00 84.88 90 GLN A CA 1
ATOM 702 C C . GLN A 1 90 ? -16.850 -8.169 5.741 1.00 84.88 90 GLN A C 1
ATOM 704 O O . GLN A 1 90 ? -18.026 -8.522 5.704 1.00 84.88 90 GLN A O 1
ATOM 709 N N . SER A 1 91 ? -16.237 -7.620 4.683 1.00 76.00 91 SER A N 1
ATOM 710 C CA . SER A 1 91 ? -16.792 -7.678 3.329 1.00 76.00 91 SER A CA 1
ATOM 711 C C . SER A 1 91 ? -16.469 -9.054 2.731 1.00 76.00 91 SER A C 1
ATOM 713 O O . SER A 1 91 ? -15.435 -9.648 3.029 1.00 76.00 91 SER A O 1
ATOM 715 N N . LEU A 1 92 ? -17.376 -9.606 1.927 1.00 74.19 92 LEU A N 1
ATOM 716 C CA . LEU A 1 92 ? -17.242 -10.935 1.321 1.00 74.19 92 LEU A CA 1
ATOM 717 C C . LEU A 1 92 ? -16.263 -10.925 0.126 1.00 74.19 92 LEU A C 1
ATOM 719 O O . LEU A 1 92 ? -16.625 -11.354 -0.966 1.00 74.19 92 LEU A O 1
ATOM 723 N N . GLY A 1 93 ? -15.032 -10.434 0.303 1.00 60.81 93 GLY A N 1
ATOM 724 C CA . GLY A 1 93 ? -14.023 -10.416 -0.765 1.00 60.81 93 GLY A CA 1
ATOM 725 C C . GLY A 1 93 ? -14.046 -9.177 -1.667 1.00 60.81 93 GLY A C 1
ATOM 726 O O . GLY A 1 93 ? -13.472 -9.205 -2.757 1.00 60.81 93 GLY A O 1
ATOM 727 N N . GLU A 1 94 ? -14.736 -8.103 -1.273 1.00 64.94 94 GLU A N 1
ATOM 728 C CA . GLU A 1 94 ? -14.861 -6.893 -2.093 1.00 64.94 94 GLU A CA 1
ATOM 729 C C . GLU A 1 94 ? -13.772 -5.871 -1.749 1.00 64.94 94 GLU A C 1
ATOM 731 O O . GLU A 1 94 ? -13.661 -5.422 -0.602 1.00 64.94 94 GLU A O 1
ATOM 736 N N . ILE A 1 95 ? -13.007 -5.446 -2.767 1.00 65.50 95 ILE A N 1
ATOM 737 C CA . ILE A 1 95 ? -12.087 -4.309 -2.646 1.00 65.50 95 ILE A CA 1
ATOM 738 C C . ILE A 1 95 ? -12.914 -3.079 -2.286 1.00 65.50 95 ILE A C 1
ATOM 740 O O . ILE A 1 95 ? -13.708 -2.591 -3.086 1.00 65.50 95 ILE A O 1
ATOM 744 N N . PHE A 1 96 ? -12.692 -2.568 -1.081 1.00 75.19 96 PHE A N 1
ATOM 745 C CA . PHE A 1 96 ? -13.510 -1.494 -0.536 1.00 75.19 96 PHE A CA 1
ATOM 746 C C . PHE A 1 96 ? -12.913 -0.117 -0.857 1.00 75.19 96 PHE A C 1
ATOM 748 O O . PHE A 1 96 ? -13.639 0.848 -1.082 1.00 75.19 96 PHE A O 1
ATOM 755 N N . PHE A 1 97 ? -11.581 -0.032 -0.959 1.00 88.12 97 PHE A N 1
ATOM 756 C CA . PHE A 1 97 ? -10.867 1.188 -1.336 1.00 88.12 97 PHE A CA 1
ATOM 757 C C . PHE A 1 97 ? -9.712 0.886 -2.288 1.00 88.12 97 PHE A C 1
ATOM 759 O O . PHE A 1 97 ? -8.897 0.005 -2.015 1.00 88.12 97 PHE A O 1
ATOM 766 N N . GLN A 1 98 ? -9.597 1.649 -3.376 1.00 93.31 98 GLN A N 1
ATOM 767 C CA . GLN A 1 98 ? -8.536 1.476 -4.366 1.00 93.31 98 GLN A CA 1
ATOM 768 C C . GLN A 1 98 ? -8.014 2.820 -4.875 1.00 93.31 98 GLN A C 1
ATOM 770 O O . GLN A 1 98 ? -8.772 3.759 -5.097 1.00 93.31 98 GLN A O 1
ATOM 775 N N . SER A 1 99 ? -6.705 2.881 -5.100 1.00 93.00 99 SER A N 1
ATOM 776 C CA . SER A 1 99 ? -6.036 3.951 -5.833 1.00 93.00 99 SER A CA 1
ATOM 777 C C . SER A 1 99 ? -5.068 3.331 -6.833 1.00 93.00 99 SER A C 1
ATOM 779 O O . SER A 1 99 ? -4.092 2.676 -6.455 1.00 93.00 99 SER A O 1
ATOM 781 N N . ASP A 1 100 ? -5.346 3.504 -8.123 1.00 90.62 100 ASP A N 1
ATOM 782 C CA . ASP A 1 100 ? -4.550 2.937 -9.208 1.00 90.62 100 ASP A CA 1
ATOM 783 C C . ASP A 1 100 ? -3.756 4.029 -9.933 1.00 90.62 100 ASP A C 1
ATOM 785 O O . ASP A 1 100 ? -4.312 4.991 -10.461 1.00 90.62 100 ASP A O 1
ATOM 789 N N . ARG A 1 101 ? -2.430 3.873 -9.954 1.00 90.56 101 ARG A N 1
ATOM 790 C CA . ARG A 1 101 ? -1.491 4.723 -10.695 1.00 90.56 101 ARG A CA 1
ATOM 791 C C . ARG A 1 101 ? -0.579 3.898 -11.608 1.00 90.56 101 ARG A C 1
ATOM 793 O O . ARG A 1 101 ? 0.500 4.356 -11.975 1.00 90.56 101 ARG A O 1
ATOM 800 N N . SER A 1 102 ? -0.996 2.693 -11.995 1.00 82.00 102 SER A N 1
ATOM 801 C CA . SER A 1 102 ? -0.246 1.732 -12.827 1.00 82.00 102 SER A CA 1
ATOM 802 C C . SER A 1 102 ? 0.014 2.178 -14.277 1.00 82.00 102 SER A C 1
ATOM 804 O O . SER A 1 102 ? 0.780 1.550 -15.007 1.00 82.00 102 SER A O 1
ATOM 806 N N . THR A 1 103 ? -0.598 3.273 -14.725 1.00 79.25 103 THR A N 1
ATOM 807 C CA . THR A 1 103 ? -0.377 3.852 -16.063 1.00 79.25 103 THR A CA 1
ATOM 808 C C . THR A 1 103 ? 0.449 5.137 -16.024 1.00 79.25 103 THR A C 1
ATOM 810 O O . THR A 1 103 ? 0.794 5.693 -17.071 1.00 79.25 103 THR A O 1
ATOM 813 N N . ILE A 1 104 ? 0.819 5.604 -14.828 1.00 79.06 104 ILE A N 1
ATOM 814 C CA . ILE A 1 104 ? 1.483 6.890 -14.642 1.00 79.06 104 ILE A CA 1
ATOM 815 C C . ILE A 1 104 ? 3.003 6.725 -14.742 1.00 79.06 104 ILE A C 1
ATOM 817 O O . ILE A 1 104 ? 3.648 5.983 -13.995 1.00 79.06 104 ILE A O 1
ATOM 821 N N . LYS A 1 105 ? 3.595 7.460 -15.688 1.00 78.12 105 LYS A N 1
ATOM 822 C CA . LYS A 1 105 ? 5.037 7.449 -15.957 1.00 78.12 105 LYS A CA 1
ATOM 823 C C . LYS A 1 105 ? 5.773 8.413 -15.031 1.00 78.12 105 LYS A C 1
ATOM 825 O O . LYS A 1 105 ? 6.056 9.550 -15.394 1.00 78.12 105 LYS A O 1
ATOM 830 N N . GLU A 1 106 ? 6.146 7.933 -13.852 1.00 74.88 106 GLU A N 1
ATOM 831 C CA . GLU A 1 106 ? 6.908 8.706 -12.862 1.00 74.88 106 GLU A CA 1
ATOM 832 C C 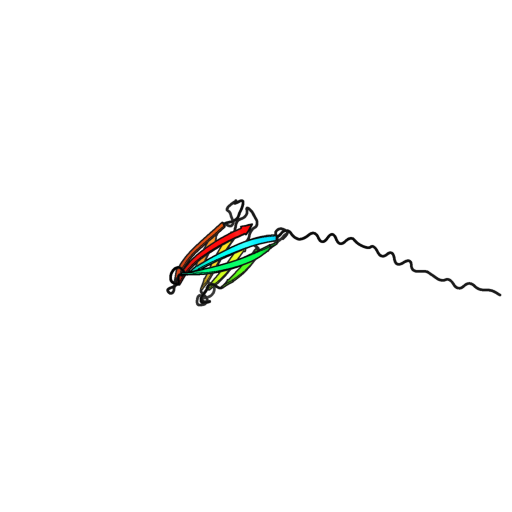. GLU A 1 106 ? 8.308 8.135 -12.627 1.00 74.88 106 GLU A C 1
ATOM 834 O O . GLU A 1 106 ? 8.510 6.922 -12.574 1.00 74.88 106 GLU A O 1
ATOM 839 N N . LYS A 1 107 ? 9.305 9.013 -12.436 1.00 74.56 107 LYS A N 1
ATOM 840 C CA . LYS A 1 107 ? 10.673 8.580 -12.088 1.00 74.56 107 LYS A CA 1
ATOM 841 C C . LYS A 1 107 ? 10.710 7.816 -10.759 1.00 74.56 107 LYS A C 1
ATOM 843 O O . LYS A 1 107 ? 11.482 6.870 -10.637 1.00 74.56 107 LYS A O 1
ATOM 848 N N . LYS A 1 108 ? 9.885 8.233 -9.799 1.00 79.88 108 LYS A N 1
ATOM 849 C CA . LYS A 1 108 ? 9.668 7.588 -8.502 1.00 79.88 108 LYS A CA 1
ATOM 850 C C . LYS A 1 108 ? 8.161 7.385 -8.355 1.00 79.88 108 LYS A C 1
ATOM 852 O O . LYS A 1 108 ? 7.481 8.387 -8.161 1.00 79.88 108 LYS A O 1
ATOM 857 N N . PRO A 1 109 ? 7.638 6.160 -8.532 1.00 82.88 109 PRO A N 1
ATOM 858 C CA . PRO A 1 109 ? 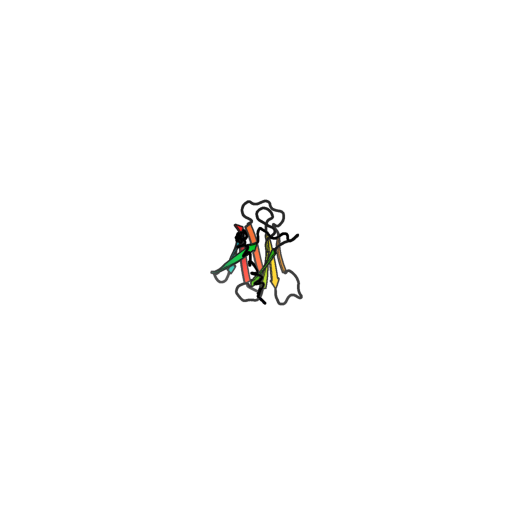6.215 5.896 -8.365 1.00 82.88 109 PRO A CA 1
ATOM 859 C C . PRO A 1 109 ? 5.742 6.329 -6.978 1.00 82.88 109 PRO A C 1
ATOM 861 O O . PRO A 1 109 ? 6.263 5.824 -5.979 1.00 82.88 109 PRO A O 1
ATOM 864 N N . VAL A 1 110 ? 4.780 7.251 -6.930 1.00 88.50 110 VAL A N 1
ATOM 865 C CA . VAL A 1 110 ? 4.102 7.664 -5.696 1.00 88.50 110 VAL A CA 1
ATOM 866 C C . VAL A 1 110 ? 2.619 7.366 -5.831 1.00 88.50 110 VAL A C 1
ATOM 868 O O . VAL A 1 110 ? 2.028 7.631 -6.876 1.00 88.50 110 VAL A O 1
ATOM 871 N N . ASN A 1 111 ? 2.008 6.821 -4.781 1.00 93.00 111 ASN A N 1
ATOM 872 C CA . ASN A 1 111 ? 0.571 6.575 -4.752 1.00 93.00 111 ASN A CA 1
ATOM 873 C C . ASN A 1 111 ? -0.003 6.845 -3.360 1.00 93.00 111 ASN A C 1
ATOM 875 O O . ASN A 1 111 ? 0.588 6.438 -2.363 1.00 93.00 111 ASN A O 1
ATOM 879 N N . ASN A 1 112 ? -1.140 7.536 -3.323 1.00 94.50 112 ASN A N 1
ATOM 880 C CA . ASN A 1 112 ? -1.855 7.913 -2.116 1.00 94.50 112 ASN A CA 1
ATOM 881 C C . ASN A 1 112 ? -3.250 7.279 -2.133 1.00 94.50 112 ASN A C 1
ATOM 883 O O . ASN A 1 112 ? -3.914 7.267 -3.172 1.00 94.50 112 ASN A O 1
ATOM 887 N N . LEU A 1 113 ? -3.698 6.806 -0.977 1.00 95.81 113 LEU A N 1
ATOM 888 C CA . LEU A 1 113 ? -5.045 6.312 -0.733 1.00 95.81 113 LEU A CA 1
ATOM 889 C C . LEU A 1 113 ? -5.520 6.846 0.618 1.00 95.81 113 LEU A C 1
ATOM 891 O O . LEU A 1 113 ? -4.897 6.573 1.641 1.00 95.81 113 LEU A O 1
ATOM 895 N N . SER A 1 114 ? -6.631 7.574 0.622 1.00 95.38 114 SER A N 1
ATOM 896 C CA . SER A 1 114 ? -7.255 8.086 1.841 1.00 95.38 114 SER A CA 1
ATOM 897 C C . SER A 1 114 ? -8.695 7.617 1.914 1.00 95.38 114 SER A C 1
ATOM 899 O O . SER A 1 114 ? -9.413 7.674 0.917 1.00 95.38 114 SER A O 1
ATOM 901 N N . PHE A 1 115 ? -9.131 7.177 3.089 1.00 94.12 115 PHE A N 1
ATOM 902 C CA . PHE A 1 115 ? -10.509 6.745 3.282 1.00 94.12 115 PHE A CA 1
ATOM 903 C C . PHE A 1 115 ? -10.992 6.937 4.717 1.00 94.12 115 PHE A C 1
ATOM 905 O O . PHE A 1 115 ? -10.206 6.991 5.665 1.00 94.12 115 PHE A O 1
ATOM 912 N N . ARG A 1 116 ? -12.317 7.012 4.873 1.00 92.81 116 ARG A N 1
ATOM 913 C CA . ARG A 1 116 ? -13.004 7.077 6.166 1.00 92.81 116 ARG A CA 1
ATOM 914 C C . ARG A 1 116 ? -14.053 5.979 6.242 1.00 92.81 116 ARG A C 1
ATOM 916 O O . ARG A 1 116 ? -14.958 5.958 5.415 1.00 92.81 116 ARG A O 1
ATOM 923 N N . HIS A 1 117 ? -13.935 5.082 7.217 1.00 90.56 117 HIS A N 1
ATOM 924 C CA . HIS A 1 117 ? -14.883 3.981 7.402 1.00 90.56 117 HIS A CA 1
ATOM 925 C C . HIS A 1 117 ? -14.781 3.370 8.799 1.00 90.56 117 HIS A C 1
ATOM 927 O O . HIS A 1 117 ? -13.687 3.269 9.351 1.00 90.56 117 HIS A O 1
ATOM 933 N N . LYS A 1 118 ? -15.924 2.962 9.371 1.00 86.00 118 LYS A N 1
ATOM 934 C CA . LYS A 1 118 ? -16.020 2.331 10.702 1.00 86.00 118 LYS A CA 1
ATOM 935 C C . LYS A 1 118 ? -15.260 3.104 11.798 1.00 86.00 118 LYS A C 1
ATOM 937 O O . LYS A 1 118 ? -14.521 2.531 12.590 1.00 86.00 118 LYS A O 1
ATOM 942 N N . GLY A 1 119 ? -15.390 4.432 11.802 1.00 83.69 119 GLY A N 1
ATOM 943 C CA . GLY A 1 119 ? -14.711 5.291 12.778 1.00 83.69 119 GLY A CA 1
ATOM 944 C C . GLY A 1 119 ? -13.188 5.383 12.617 1.00 83.69 119 GLY A C 1
ATOM 945 O O . GLY A 1 119 ? -12.535 5.948 13.485 1.00 83.69 119 GLY A O 1
ATOM 946 N N . ALA A 1 120 ? -12.618 4.860 11.528 1.00 86.06 120 ALA A N 1
ATOM 947 C CA . ALA A 1 120 ? -11.228 5.072 11.136 1.00 86.06 120 ALA A CA 1
ATOM 948 C C . ALA A 1 120 ? -11.132 6.166 10.061 1.00 86.06 120 ALA A C 1
ATOM 950 O O . ALA A 1 120 ? -11.985 6.243 9.172 1.00 86.06 120 ALA A O 1
ATOM 951 N N . PHE A 1 121 ? -10.068 6.972 10.107 1.00 93.62 121 PHE A N 1
ATOM 952 C CA . PHE A 1 121 ? -9.663 7.859 9.015 1.00 93.62 121 PHE A CA 1
ATOM 953 C C . PHE A 1 121 ? -8.196 7.585 8.702 1.00 93.62 121 PHE A C 1
ATOM 955 O O . PHE A 1 121 ? -7.309 7.958 9.466 1.00 93.62 121 PHE A O 1
ATOM 962 N N . MET A 1 122 ? -7.969 6.903 7.585 1.00 95.38 122 MET A N 1
ATOM 963 C CA . MET A 1 122 ? -6.655 6.421 7.189 1.00 95.38 122 MET A CA 1
ATOM 964 C C . MET A 1 122 ? -6.137 7.225 6.002 1.00 95.38 122 MET A C 1
ATOM 966 O O . MET A 1 122 ? -6.857 7.406 5.018 1.00 95.38 122 MET A O 1
ATOM 970 N N . ASN A 1 123 ? -4.877 7.644 6.083 1.00 96.56 123 ASN A N 1
ATOM 971 C CA . ASN A 1 123 ? -4.086 8.133 4.961 1.00 96.56 123 ASN A CA 1
ATOM 972 C C . ASN A 1 123 ? -2.934 7.158 4.720 1.00 96.56 123 ASN A C 1
ATOM 974 O O . ASN A 1 123 ? -2.138 6.882 5.615 1.00 96.56 123 ASN A O 1
ATOM 978 N N . ILE A 1 124 ? -2.837 6.636 3.505 1.00 97.06 124 ILE A N 1
ATOM 979 C CA . ILE A 1 124 ? -1.787 5.711 3.093 1.00 97.06 124 ILE A CA 1
ATOM 980 C C . ILE A 1 124 ? -1.035 6.357 1.941 1.00 97.06 124 ILE A C 1
ATOM 982 O O . ILE A 1 124 ? -1.622 6.676 0.911 1.00 97.06 124 ILE A O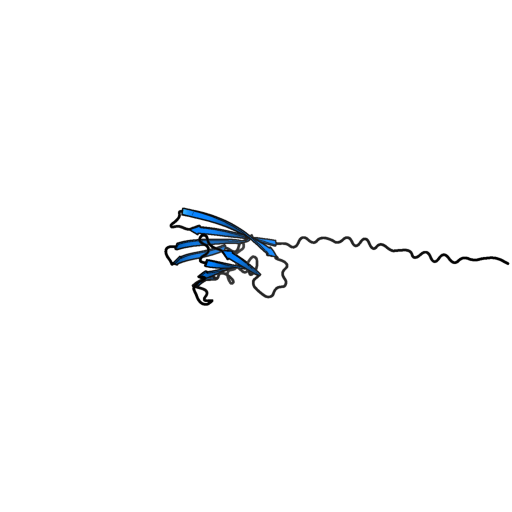 1
ATOM 986 N N . GLN A 1 125 ? 0.271 6.515 2.097 1.00 96.88 125 GLN A N 1
ATOM 987 C CA . GLN A 1 125 ? 1.162 7.003 1.056 1.00 96.88 125 GLN A CA 1
ATOM 988 C C . GLN A 1 125 ? 2.201 5.942 0.734 1.00 96.88 125 GLN A C 1
ATOM 990 O O . GLN A 1 125 ? 2.745 5.291 1.621 1.00 96.88 125 GLN A O 1
ATOM 995 N N . THR A 1 126 ? 2.522 5.798 -0.546 1.00 95.56 126 THR A N 1
ATOM 996 C CA . THR A 1 126 ? 3.602 4.935 -1.011 1.00 95.56 126 THR A CA 1
ATOM 997 C C . THR A 1 126 ? 4.583 5.667 -1.895 1.00 95.56 126 THR A C 1
ATOM 999 O O . THR A 1 126 ? 4.196 6.549 -2.657 1.00 95.56 126 THR A O 1
ATOM 1002 N N . SER A 1 127 ? 5.856 5.286 -1.800 1.00 94.62 127 SER A N 1
ATOM 1003 C CA . SER A 1 127 ? 6.938 5.835 -2.616 1.00 94.62 127 SER A CA 1
ATOM 1004 C C . SER A 1 127 ? 7.973 4.761 -2.928 1.00 94.62 127 SER A C 1
ATOM 1006 O O . SER A 1 127 ? 8.523 4.146 -2.014 1.00 94.62 127 SER A O 1
ATOM 1008 N N . CYS A 1 128 ? 8.248 4.536 -4.214 1.00 92.38 128 CYS A N 1
ATOM 1009 C CA . CYS A 1 128 ? 9.193 3.521 -4.683 1.00 92.38 128 CYS A CA 1
ATOM 1010 C C . CYS A 1 128 ? 10.450 4.139 -5.309 1.00 92.38 128 CYS A C 1
ATOM 1012 O O . CYS A 1 128 ? 10.364 5.078 -6.109 1.00 92.38 128 CYS A O 1
ATOM 1014 N N . ARG A 1 129 ? 11.620 3.576 -4.985 1.00 91.19 129 ARG A N 1
ATOM 1015 C CA . ARG A 1 129 ? 12.933 3.992 -5.503 1.00 91.19 129 ARG A CA 1
ATOM 1016 C C . ARG A 1 129 ? 13.862 2.821 -5.789 1.00 91.19 129 ARG A C 1
ATOM 1018 O O . ARG A 1 129 ? 13.719 1.778 -5.112 1.00 91.19 129 ARG A O 1
#

pLDDT: mean 81.42, std 17.36, range [36.34, 97.62]